Protein AF-A0A7Z7BSK2-F1 (afdb_monomer_lite)

Foldseek 3Di:
DPPDDPPPVPPPDDDPLVVVLVVVVVVVVVVCVVPVVVVVVVVVVVVVVPPVVPDDPLVVLLLQCLVCVVVVPSNSVSVSVVSNVVSPNDPVNSVVSNVVVVPPPPD

Radius of gyration: 16.97 Å; chains: 1; bounding box: 39×44×35 Å

Organism: NCBI:txid1176649

pLDDT: mean 82.53, std 16.58, range [37.44, 97.38]

Secondary structure (DSSP, 8-state):
-------GGGTTSS-HHHHHHHHHHHHHHHHHHH-SHHHHHHHHHHHHHTTS-SS-HHHHHHHHHHHHHHTT-HHHHHHHHHHHHHTT--HHHHHHHHHTT-S-TT-

InterPro domains:
  IPR003779 Alkyl hydroperoxide reductase AhpD/CMD-like [PF02627] (36-99)
  IPR004675 Alkylhydroperoxidase AhpD core [TIGR00778] (54-99)
  IPR029032 AhpD-like [G3DSA:1.20.1290.10] (8-106)
  IPR029032 AhpD-like [SSF69118] (22-96)

Structure (mmCIF, N/CA/C/O backbone):
data_AF-A0A7Z7BSK2-F1
#
_entry.id   AF-A0A7Z7BSK2-F1
#
loop_
_atom_site.group_PDB
_atom_site.id
_atom_site.type_symbol
_atom_site.label_atom_id
_atom_site.label_alt_id
_atom_site.label_comp_id
_atom_site.label_asym_id
_atom_site.label_entity_id
_atom_s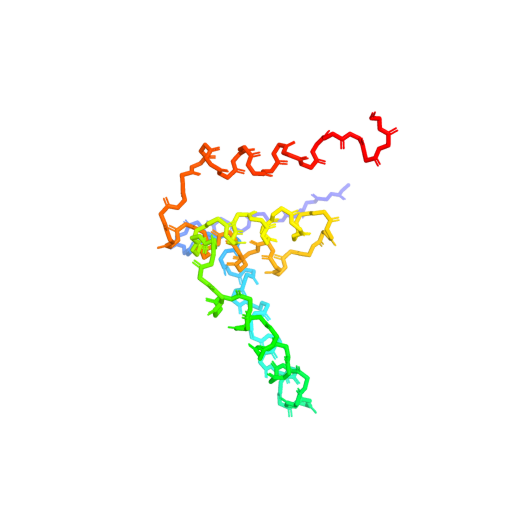ite.label_seq_id
_atom_site.pdbx_PDB_ins_code
_atom_site.Cartn_x
_atom_site.Cartn_y
_atom_site.Cartn_z
_atom_site.occupancy
_atom_site.B_iso_or_equiv
_atom_site.auth_seq_id
_atom_site.auth_comp_id
_atom_site.auth_asym_id
_atom_site.auth_atom_id
_atom_site.pdbx_PDB_model_num
ATOM 1 N N . MET A 1 1 ? -21.996 -21.377 -21.691 1.00 37.44 1 MET A N 1
ATOM 2 C CA . MET A 1 1 ? -20.757 -22.106 -21.363 1.00 37.44 1 MET A CA 1
ATOM 3 C C . MET A 1 1 ? -19.784 -21.147 -20.697 1.00 37.44 1 MET A C 1
ATOM 5 O O . MET A 1 1 ? -19.388 -20.203 -21.354 1.00 37.44 1 MET A O 1
ATOM 9 N N . CYS A 1 2 ? -19.425 -21.382 -19.435 1.00 38.62 2 CYS A N 1
ATOM 10 C CA . CYS A 1 2 ? -18.180 -20.912 -18.811 1.00 38.62 2 CYS A CA 1
ATOM 11 C C . CYS A 1 2 ? -17.811 -21.952 -17.748 1.00 38.62 2 CYS A C 1
ATOM 13 O O . CYS A 1 2 ? -17.975 -21.745 -16.550 1.00 38.62 2 CYS A O 1
ATOM 15 N N . SER A 1 3 ? -17.405 -23.129 -18.214 1.00 47.44 3 SER A N 1
ATOM 16 C CA . SER A 1 3 ? -16.823 -24.183 -17.387 1.00 47.44 3 SER A CA 1
ATOM 17 C C . SER A 1 3 ? -15.345 -23.841 -17.189 1.00 47.44 3 SER A C 1
ATOM 19 O O . SER A 1 3 ? -14.479 -24.324 -17.910 1.00 47.44 3 SER A O 1
ATOM 21 N N . GLY A 1 4 ? -15.062 -22.927 -16.262 1.00 43.84 4 GLY A N 1
ATOM 22 C CA . GLY A 1 4 ? -13.709 -22.708 -15.763 1.00 43.84 4 GLY A CA 1
ATOM 23 C C . GLY A 1 4 ? -13.435 -23.714 -14.653 1.00 43.84 4 GLY A C 1
ATOM 24 O O . GLY A 1 4 ? -14.025 -23.606 -13.579 1.00 43.84 4 GLY A O 1
ATOM 25 N N . SER A 1 5 ? -12.597 -24.708 -14.949 1.00 46.56 5 SER A N 1
ATOM 26 C CA . SER A 1 5 ? -12.051 -25.684 -14.000 1.00 46.56 5 SER A CA 1
ATOM 27 C C . SER A 1 5 ? -11.549 -24.972 -12.745 1.00 46.56 5 SER A C 1
ATOM 29 O O . SER A 1 5 ? -10.583 -24.214 -12.808 1.00 46.56 5 SER A O 1
ATOM 31 N N . ARG A 1 6 ? -12.215 -25.183 -11.606 1.00 53.31 6 ARG A N 1
ATOM 32 C CA . ARG A 1 6 ? -11.623 -24.846 -10.310 1.00 53.31 6 ARG A CA 1
ATOM 33 C C . ARG A 1 6 ? -10.625 -25.948 -10.000 1.00 53.31 6 ARG A C 1
ATOM 35 O O . ARG A 1 6 ? -11.015 -27.033 -9.580 1.00 53.31 6 ARG A O 1
ATOM 42 N N . ASP A 1 7 ? -9.354 -25.662 -10.242 1.00 51.84 7 ASP A N 1
ATOM 43 C CA . ASP A 1 7 ? -8.261 -26.525 -9.819 1.00 51.84 7 ASP A CA 1
ATOM 44 C C . ASP A 1 7 ? -8.198 -26.527 -8.282 1.00 51.84 7 ASP A C 1
ATOM 46 O O . ASP A 1 7 ? -7.672 -25.611 -7.647 1.00 51.84 7 ASP A O 1
ATOM 50 N N . ASP A 1 8 ? -8.738 -27.589 -7.681 1.00 51.91 8 ASP A N 1
ATOM 51 C CA . ASP A 1 8 ? -8.831 -27.832 -6.230 1.00 51.91 8 ASP A CA 1
ATOM 52 C C . ASP A 1 8 ? -7.458 -27.951 -5.523 1.00 51.91 8 ASP A C 1
ATOM 54 O O . ASP A 1 8 ? -7.370 -28.054 -4.300 1.00 51.91 8 ASP A O 1
ATOM 58 N N . ASN A 1 9 ? -6.357 -27.884 -6.278 1.00 48.06 9 ASN A N 1
ATOM 59 C CA . ASN A 1 9 ? -4.983 -28.006 -5.784 1.00 48.06 9 ASN A CA 1
ATOM 60 C C . ASN A 1 9 ? -4.392 -26.688 -5.233 1.00 48.06 9 ASN A C 1
ATOM 62 O O . ASN A 1 9 ? -3.260 -26.654 -4.757 1.00 48.06 9 ASN A O 1
ATOM 66 N N . GLN A 1 10 ? -5.128 -25.573 -5.287 1.00 53.50 10 GLN A N 1
ATOM 67 C CA . GLN A 1 10 ? -4.625 -24.266 -4.838 1.00 53.50 10 GLN A CA 1
ATOM 68 C C . GLN A 1 10 ? -4.969 -23.914 -3.381 1.00 53.50 10 GLN A C 1
ATOM 70 O O . GLN A 1 10 ? -4.548 -22.860 -2.905 1.00 53.50 10 GLN A O 1
ATOM 75 N N . ARG A 1 11 ? -5.699 -24.777 -2.660 1.00 46.78 11 ARG A N 1
ATOM 76 C CA . ARG A 1 11 ? -6.239 -24.492 -1.316 1.00 46.78 11 ARG A CA 1
ATOM 77 C C . ARG A 1 11 ? -5.194 -24.523 -0.180 1.00 46.78 11 ARG A C 1
ATOM 79 O O . ARG A 1 11 ? -5.495 -24.063 0.915 1.00 46.78 11 ARG A O 1
ATOM 86 N N . THR A 1 12 ? -3.976 -25.024 -0.411 1.00 51.88 12 THR A N 1
ATOM 87 C CA . THR A 1 12 ? -2.941 -25.225 0.636 1.00 51.88 12 THR A CA 1
ATOM 88 C C . THR A 1 12 ? -1.726 -24.296 0.540 1.00 51.88 12 THR A C 1
ATOM 90 O O . THR A 1 12 ? -0.733 -24.493 1.235 1.00 51.88 12 THR A O 1
ATOM 93 N N . SER A 1 13 ? -1.784 -23.253 -0.284 1.00 58.12 13 SER A N 1
ATOM 94 C CA . SER A 1 13 ? -0.755 -22.203 -0.330 1.00 58.12 13 SER A CA 1
ATOM 95 C C . SER A 1 13 ? -1.395 -20.826 -0.188 1.00 58.12 13 SER A C 1
ATOM 97 O O . SER A 1 13 ? -2.616 -20.716 -0.264 1.00 58.12 13 SER A O 1
ATOM 99 N N . ALA A 1 14 ? -0.568 -19.808 0.089 1.00 60.34 14 ALA A N 1
ATOM 100 C CA . ALA A 1 14 ? -0.983 -18.451 0.454 1.00 60.34 14 ALA A CA 1
ATOM 101 C C . ALA A 1 14 ? -2.226 -17.961 -0.323 1.00 60.34 14 ALA A C 1
ATOM 103 O O . ALA A 1 14 ? -2.323 -18.251 -1.521 1.00 60.34 14 ALA A O 1
ATOM 104 N N . PRO A 1 15 ? -3.142 -17.213 0.330 1.00 73.25 15 PRO A N 1
ATOM 105 C CA . PRO A 1 15 ? -4.394 -16.758 -0.273 1.00 73.25 15 PRO A CA 1
ATOM 106 C C . PRO A 1 15 ? -4.190 -16.149 -1.664 1.00 73.25 15 PRO A C 1
ATOM 108 O O . PRO A 1 15 ? -3.183 -15.489 -1.910 1.00 73.25 15 PRO A O 1
ATOM 111 N N . GLU A 1 16 ? -5.150 -16.318 -2.571 1.00 72.62 16 GLU A N 1
ATOM 112 C CA . GLU A 1 16 ? -5.002 -15.917 -3.979 1.00 72.62 16 GLU A CA 1
ATOM 113 C C . GLU A 1 16 ? -4.613 -14.439 -4.173 1.00 72.62 16 GLU A C 1
ATOM 115 O O . GLU A 1 16 ? -3.734 -14.130 -4.978 1.00 72.62 16 GLU A O 1
ATOM 120 N N . HIS A 1 17 ? -5.155 -13.534 -3.350 1.00 71.12 17 HIS A N 1
ATOM 121 C CA . HIS A 1 17 ? -4.782 -12.113 -3.357 1.00 71.12 17 HIS A CA 1
ATOM 122 C C . HIS A 1 17 ? -3.287 -11.882 -3.057 1.00 71.12 17 HIS A C 1
ATOM 124 O O . HIS A 1 17 ? -2.682 -10.939 -3.566 1.00 71.12 17 HIS A O 1
ATOM 130 N N . ASN A 1 18 ? -2.668 -12.755 -2.256 1.00 79.75 18 ASN A N 1
ATOM 131 C CA . ASN A 1 18 ? -1.247 -12.691 -1.940 1.00 79.75 18 ASN A CA 1
ATOM 132 C C . ASN A 1 18 ? -0.407 -13.087 -3.161 1.00 79.75 18 ASN A C 1
ATOM 134 O O . ASN A 1 18 ? 0.556 -12.398 -3.481 1.00 79.75 18 ASN A O 1
ATOM 138 N N . ARG A 1 19 ? -0.817 -14.127 -3.902 1.00 82.38 19 ARG A N 1
ATOM 139 C CA . ARG A 1 19 ? -0.147 -14.516 -5.156 1.00 82.38 19 ARG A CA 1
ATOM 140 C C . ARG A 1 19 ? -0.271 -13.440 -6.229 1.00 82.38 19 ARG A C 1
ATOM 142 O O . ARG A 1 19 ? 0.700 -13.170 -6.930 1.00 82.38 19 ARG A O 1
ATOM 149 N N . TYR A 1 20 ? -1.441 -12.811 -6.337 1.00 82.12 20 TYR A N 1
ATOM 150 C CA . TYR A 1 20 ? -1.654 -11.688 -7.247 1.00 82.12 20 TYR A CA 1
ATOM 151 C C . TYR A 1 20 ? -0.711 -10.520 -6.927 1.00 82.12 20 TYR A C 1
ATOM 153 O O . TYR A 1 20 ? -0.014 -10.035 -7.817 1.00 82.12 20 TYR A O 1
ATOM 161 N N . ARG A 1 21 ? -0.602 -10.127 -5.650 1.00 84.19 21 ARG A N 1
ATOM 162 C CA . ARG A 1 21 ? 0.353 -9.099 -5.207 1.00 84.19 21 ARG A CA 1
ATOM 163 C C . ARG A 1 21 ? 1.797 -9.470 -5.544 1.00 84.19 21 ARG A C 1
ATOM 165 O O . ARG A 1 21 ? 2.537 -8.631 -6.049 1.00 84.19 21 ARG A O 1
ATOM 172 N N . ASP A 1 22 ? 2.206 -10.705 -5.271 1.00 87.38 22 ASP A N 1
ATOM 173 C CA . ASP A 1 22 ? 3.582 -11.146 -5.518 1.00 87.38 22 ASP A CA 1
ATOM 174 C C . ASP A 1 22 ? 3.905 -11.127 -7.027 1.00 87.38 22 ASP A C 1
ATOM 176 O O . ASP A 1 22 ? 4.967 -10.651 -7.437 1.00 87.38 22 ASP A O 1
ATOM 180 N N . ALA A 1 23 ? 2.952 -11.539 -7.873 1.00 88.44 23 ALA A N 1
ATOM 181 C CA . ALA A 1 23 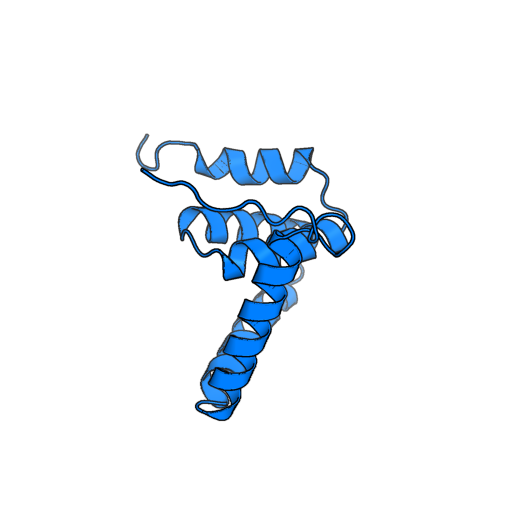? 3.064 -11.429 -9.325 1.00 88.44 23 ALA A CA 1
ATOM 182 C C . ALA A 1 23 ? 3.155 -9.964 -9.792 1.00 88.44 23 ALA A C 1
ATOM 184 O O . ALA A 1 23 ? 3.996 -9.644 -10.636 1.00 88.44 23 ALA A O 1
ATOM 185 N N . LEU A 1 24 ? 2.343 -9.065 -9.226 1.00 87.62 24 LEU A N 1
ATOM 186 C CA . LEU A 1 24 ? 2.410 -7.629 -9.510 1.00 87.62 24 LEU A CA 1
ATOM 187 C C . LEU A 1 24 ? 3.779 -7.042 -9.152 1.00 87.62 24 LEU A C 1
ATOM 189 O O . LEU A 1 24 ? 4.390 -6.375 -9.986 1.00 87.62 24 LEU A O 1
ATOM 193 N N . ILE A 1 25 ? 4.296 -7.327 -7.953 1.00 87.44 25 ILE A N 1
ATOM 194 C CA . ILE A 1 25 ? 5.613 -6.839 -7.515 1.00 87.44 25 ILE A CA 1
ATOM 195 C C . ILE A 1 25 ? 6.719 -7.348 -8.445 1.00 87.44 25 ILE A C 1
ATOM 197 O O . ILE A 1 25 ? 7.613 -6.582 -8.805 1.00 87.44 25 ILE A O 1
ATOM 201 N N . SER A 1 26 ? 6.637 -8.598 -8.911 1.00 91.94 26 SER A N 1
ATOM 202 C CA . SER A 1 26 ? 7.585 -9.118 -9.903 1.00 91.94 26 SER A CA 1
ATOM 203 C C . SER A 1 26 ? 7.581 -8.292 -11.193 1.00 91.94 26 SER A C 1
ATOM 205 O O . SER A 1 26 ? 8.648 -7.981 -11.723 1.00 91.94 26 SER A O 1
ATOM 207 N N . ARG A 1 27 ? 6.404 -7.903 -11.699 1.00 90.81 27 ARG A N 1
ATOM 208 C CA . ARG A 1 27 ? 6.289 -7.084 -12.919 1.00 90.81 27 ARG A CA 1
ATOM 209 C C . ARG A 1 27 ? 6.779 -5.658 -12.715 1.00 90.81 27 ARG A C 1
ATOM 211 O O . ARG A 1 27 ? 7.444 -5.124 -13.598 1.00 90.81 27 ARG A O 1
ATOM 218 N N . VAL A 1 28 ? 6.517 -5.070 -11.549 1.00 89.38 28 VAL A N 1
ATOM 219 C CA . VAL A 1 28 ? 7.097 -3.773 -11.166 1.00 89.38 28 VAL A CA 1
ATOM 220 C C . VAL A 1 28 ? 8.627 -3.862 -11.140 1.00 89.38 28 VAL A C 1
ATOM 222 O O . VAL A 1 28 ? 9.299 -2.962 -11.638 1.00 89.38 28 VAL A O 1
ATOM 225 N N . GLY A 1 29 ? 9.187 -4.969 -10.645 1.00 91.12 29 GLY A N 1
ATOM 226 C CA . GLY A 1 29 ? 10.628 -5.226 -10.671 1.00 91.12 29 GLY A CA 1
ATOM 227 C C . GLY A 1 29 ? 11.204 -5.334 -12.087 1.00 91.12 29 GLY A C 1
ATOM 228 O O . GLY A 1 29 ? 12.283 -4.808 -12.351 1.00 91.12 29 GLY A O 1
ATOM 229 N N . ASP A 1 30 ? 10.488 -5.966 -13.018 1.00 94.88 30 ASP A N 1
ATOM 230 C CA . ASP A 1 30 ? 10.890 -6.007 -14.430 1.00 94.88 30 ASP A CA 1
ATOM 231 C C . ASP A 1 30 ? 10.829 -4.619 -15.082 1.00 94.88 30 ASP A C 1
ATOM 233 O O . ASP A 1 30 ? 11.762 -4.229 -15.785 1.00 94.88 30 ASP A O 1
ATOM 237 N N . PHE A 1 31 ? 9.787 -3.836 -14.792 1.00 92.44 31 PHE A N 1
ATOM 238 C CA . PHE A 1 31 ? 9.680 -2.445 -15.237 1.00 92.44 31 PHE A CA 1
ATOM 239 C C . PHE A 1 31 ? 10.823 -1.577 -14.693 1.00 92.44 31 PHE A C 1
ATOM 241 O O . PHE A 1 31 ? 11.419 -0.803 -15.443 1.00 92.44 31 PHE A O 1
ATOM 248 N N . ALA A 1 32 ? 11.198 -1.753 -13.425 1.00 93.62 32 ALA A N 1
ATOM 249 C CA . ALA A 1 32 ? 12.288 -1.009 -12.801 1.00 93.62 32 ALA A CA 1
ATOM 250 C C . ALA A 1 32 ? 13.652 -1.249 -13.473 1.00 93.62 32 ALA A C 1
ATOM 252 O O . ALA A 1 32 ? 14.505 -0.365 -13.454 1.00 93.62 32 ALA A O 1
ATOM 253 N N . LYS A 1 33 ? 13.860 -2.411 -14.109 1.00 95.25 33 LYS A N 1
ATOM 254 C CA . LYS A 1 33 ? 15.070 -2.677 -14.912 1.00 95.25 33 LYS A CA 1
ATOM 255 C C . LYS A 1 33 ? 15.093 -1.858 -16.205 1.00 95.25 33 LYS A C 1
ATOM 257 O O . LYS A 1 33 ? 16.169 -1.506 -16.675 1.00 95.25 33 LYS A O 1
ATOM 262 N N . LEU A 1 34 ? 13.923 -1.579 -16.782 1.00 96.94 34 LEU A N 1
ATOM 263 C CA . LEU A 1 34 ? 13.778 -0.821 -18.029 1.00 96.94 34 LEU A CA 1
ATOM 264 C C . LEU A 1 34 ? 13.793 0.691 -17.793 1.00 96.94 34 LEU A C 1
ATOM 266 O O . LEU A 1 34 ? 14.312 1.441 -18.615 1.00 96.94 34 LEU A O 1
ATOM 270 N N . SER A 1 35 ? 13.225 1.143 -16.676 1.00 95.62 35 SER A N 1
ATOM 271 C CA . SER A 1 35 ? 13.185 2.550 -16.295 1.00 95.62 35 SER A CA 1
ATOM 272 C C . SER A 1 35 ? 13.462 2.677 -14.797 1.00 95.62 35 SER A C 1
ATOM 274 O O . SER A 1 35 ? 12.525 2.639 -14.006 1.00 95.62 35 SER A O 1
ATOM 276 N N . PRO A 1 36 ? 14.732 2.789 -14.374 1.00 93.56 36 PRO A N 1
ATOM 277 C CA . PRO A 1 36 ? 15.090 2.774 -12.955 1.00 93.56 36 PRO A CA 1
ATOM 278 C C . PRO A 1 36 ? 14.744 4.074 -12.223 1.00 93.56 36 PRO A C 1
ATOM 280 O O . PRO A 1 36 ? 14.533 4.059 -11.011 1.00 93.56 36 PRO A O 1
ATOM 283 N N . ASP A 1 37 ? 14.663 5.201 -12.930 1.00 96.00 37 ASP A N 1
ATOM 284 C CA . ASP A 1 37 ? 14.451 6.505 -12.293 1.00 96.00 37 ASP A CA 1
ATOM 285 C C . ASP A 1 37 ? 12.982 6.784 -11.969 1.00 96.00 37 ASP A C 1
ATOM 287 O O . ASP A 1 37 ? 12.696 7.472 -10.990 1.00 96.00 37 ASP A O 1
ATOM 291 N N . VAL A 1 38 ? 12.047 6.183 -12.712 1.00 94.12 38 VAL A N 1
ATOM 292 C CA . VAL A 1 38 ? 10.604 6.269 -12.434 1.00 94.12 38 VAL A CA 1
ATOM 293 C C . VAL A 1 38 ? 10.237 5.672 -11.064 1.00 94.12 38 VAL A C 1
ATOM 295 O O . VAL A 1 38 ? 9.710 6.411 -10.231 1.00 94.12 38 VAL A O 1
ATOM 298 N N . PRO A 1 39 ? 10.523 4.388 -10.759 1.00 91.81 39 PRO A N 1
ATOM 299 C CA . PRO A 1 39 ? 10.218 3.815 -9.454 1.00 91.81 39 PRO A CA 1
ATOM 300 C C . PRO A 1 39 ? 11.050 4.463 -8.345 1.00 91.81 39 PRO A C 1
ATOM 302 O O . PRO A 1 39 ? 10.548 4.624 -7.239 1.00 91.81 39 PRO A O 1
ATOM 305 N N . ARG A 1 40 ? 12.285 4.908 -8.626 1.00 92.12 40 ARG A N 1
ATOM 306 C CA . ARG A 1 40 ? 13.095 5.651 -7.649 1.00 92.12 40 ARG A CA 1
ATOM 307 C C . ARG A 1 40 ? 12.410 6.956 -7.238 1.00 92.12 40 ARG A C 1
ATOM 309 O O . ARG A 1 40 ? 12.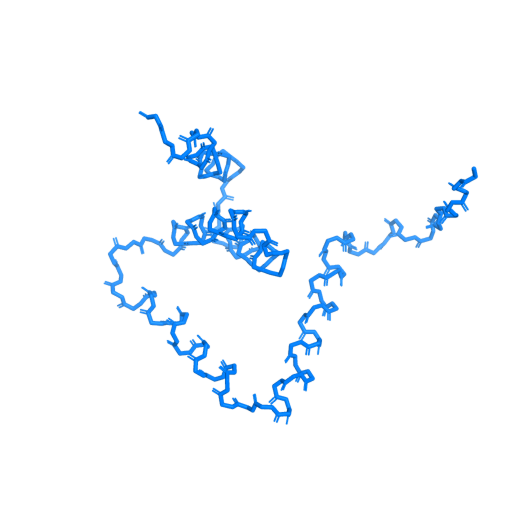295 7.230 -6.047 1.00 92.12 40 ARG A O 1
ATOM 316 N N . GLY A 1 41 ? 11.935 7.736 -8.210 1.00 94.06 41 GLY A N 1
ATOM 317 C CA . GLY A 1 41 ? 11.181 8.962 -7.961 1.00 94.06 41 GLY A CA 1
ATOM 318 C C . GLY A 1 41 ? 9.877 8.694 -7.212 1.00 94.06 41 GLY A C 1
ATOM 319 O O . GLY A 1 41 ? 9.581 9.385 -6.239 1.00 94.06 41 GLY A O 1
ATOM 320 N N . LEU A 1 42 ? 9.146 7.645 -7.599 1.00 89.31 42 LEU A N 1
ATOM 321 C CA . LEU A 1 42 ? 7.921 7.233 -6.914 1.00 89.31 42 LEU A CA 1
ATOM 322 C C . LEU A 1 42 ? 8.183 6.890 -5.439 1.00 89.31 42 LEU A C 1
ATOM 324 O O . LEU A 1 42 ? 7.554 7.477 -4.563 1.00 89.31 42 LEU A O 1
ATOM 328 N N . SER A 1 43 ? 9.174 6.043 -5.146 1.00 88.56 43 SER A N 1
ATOM 329 C CA . SER A 1 43 ? 9.536 5.687 -3.767 1.00 88.56 43 SER A CA 1
ATOM 330 C C . SER A 1 43 ? 10.007 6.888 -2.942 1.00 88.56 43 SER A C 1
ATOM 332 O O . SER A 1 43 ? 9.783 6.938 -1.732 1.00 88.56 43 SER A O 1
ATOM 334 N N . MET A 1 44 ? 10.647 7.881 -3.568 1.00 90.94 44 MET A N 1
ATOM 335 C CA . MET A 1 44 ? 11.003 9.130 -2.889 1.00 90.94 44 MET A CA 1
ATOM 336 C C . MET A 1 44 ? 9.766 9.943 -2.495 1.00 90.94 44 MET A C 1
ATOM 338 O O . MET A 1 44 ? 9.728 10.476 -1.383 1.00 90.94 44 MET A O 1
ATOM 342 N N . ILE A 1 45 ? 8.771 10.034 -3.383 1.00 88.50 45 ILE A N 1
ATOM 343 C CA . ILE A 1 45 ? 7.507 10.734 -3.124 1.00 88.50 45 ILE A CA 1
ATOM 344 C C . ILE A 1 45 ? 6.729 10.005 -2.025 1.00 88.50 45 ILE A C 1
ATOM 346 O O . ILE A 1 45 ? 6.391 10.628 -1.018 1.00 88.50 45 ILE A O 1
ATOM 350 N N . GLU A 1 46 ? 6.530 8.693 -2.156 1.00 84.94 46 GLU A N 1
ATOM 351 C CA . GLU A 1 46 ? 5.841 7.860 -1.161 1.00 84.94 46 GLU A CA 1
ATOM 352 C C . GLU A 1 46 ? 6.492 7.980 0.221 1.00 84.94 46 GLU A C 1
ATOM 354 O O . GLU A 1 46 ? 5.835 8.291 1.215 1.00 84.94 46 GLU A O 1
ATOM 359 N N . GLY A 1 47 ? 7.819 7.835 0.284 1.00 82.75 47 GLY A N 1
ATOM 360 C CA . GLY A 1 47 ? 8.565 7.948 1.532 1.00 82.75 47 GLY A CA 1
ATOM 361 C C . GLY A 1 47 ? 8.578 9.356 2.131 1.00 82.75 47 GLY A C 1
ATOM 362 O O . GLY A 1 47 ? 8.914 9.501 3.304 1.00 82.75 47 GLY A O 1
ATOM 363 N N . SER A 1 48 ? 8.245 10.403 1.368 1.00 84.44 48 SER A N 1
ATOM 364 C CA . SER A 1 48 ? 8.215 11.778 1.880 1.00 84.44 48 SER A CA 1
ATOM 365 C C . SER A 1 48 ? 6.988 12.062 2.742 1.00 84.44 48 SER A C 1
ATOM 367 O O . SER A 1 48 ? 7.109 12.783 3.733 1.00 84.44 48 SER A O 1
ATOM 369 N N . SER A 1 49 ? 5.848 11.442 2.418 1.00 75.94 49 SER A N 1
ATOM 370 C CA . SER A 1 49 ? 4.586 11.633 3.138 1.00 75.94 49 SER A CA 1
ATOM 371 C C . SER A 1 49 ? 4.736 11.294 4.626 1.00 75.94 49 SER A C 1
ATOM 373 O O . SER A 1 49 ? 4.310 12.056 5.487 1.00 75.94 49 SER A O 1
ATOM 375 N N . ASN A 1 50 ? 5.483 10.235 4.946 1.00 75.50 50 ASN A N 1
ATOM 376 C CA . ASN A 1 50 ? 5.710 9.778 6.321 1.00 75.50 50 ASN A CA 1
ATOM 377 C C . ASN A 1 50 ? 6.714 10.624 7.135 1.00 75.50 50 ASN A C 1
ATOM 379 O O . ASN A 1 50 ? 6.912 10.349 8.316 1.00 75.50 50 ASN A O 1
ATOM 383 N N . LYS A 1 51 ? 7.375 11.636 6.550 1.00 78.81 51 LYS A N 1
ATOM 384 C CA . LYS A 1 51 ? 8.456 12.387 7.228 1.00 78.81 51 LYS A CA 1
ATOM 385 C C . LYS A 1 51 ? 7.975 13.533 8.114 1.00 78.81 51 LYS A C 1
ATOM 387 O O . LYS A 1 51 ? 8.740 13.988 8.958 1.00 78.81 51 LYS A O 1
ATOM 392 N N . THR A 1 52 ? 6.753 14.025 7.917 1.00 79.56 52 THR A N 1
ATOM 393 C CA . THR A 1 52 ? 6.220 15.166 8.686 1.00 79.56 52 THR A CA 1
ATOM 394 C C . THR A 1 52 ? 5.707 14.753 10.065 1.00 79.56 52 THR A C 1
ATOM 396 O O . THR A 1 52 ? 5.655 15.583 10.966 1.00 79.56 52 THR A O 1
ATOM 399 N N . GLY A 1 53 ? 5.356 13.474 10.246 1.00 81.94 53 GLY A N 1
ATOM 400 C CA . GLY A 1 53 ? 4.994 12.891 11.542 1.00 81.94 53 GLY A CA 1
ATOM 401 C C . GLY A 1 53 ? 3.702 13.428 12.166 1.00 81.94 53 GLY A C 1
ATOM 402 O O . GLY A 1 53 ? 3.434 13.146 13.328 1.00 81.94 53 GLY A O 1
ATOM 403 N N . HIS A 1 54 ? 2.903 14.207 11.432 1.00 88.81 54 HIS A N 1
ATOM 404 C CA . HIS A 1 54 ? 1.641 14.754 11.945 1.00 88.81 54 HIS A CA 1
ATOM 405 C C . HIS A 1 54 ? 0.508 13.723 11.997 1.00 88.81 54 HIS A C 1
ATOM 407 O O . HIS A 1 54 ? -0.433 13.891 12.767 1.00 88.81 54 HIS A O 1
ATOM 413 N N . LEU A 1 55 ? 0.589 12.675 11.176 1.00 89.38 55 LEU A N 1
ATOM 414 C CA . LEU A 1 55 ? -0.350 11.563 11.159 1.00 89.38 55 LEU A CA 1
ATOM 415 C C . LEU A 1 55 ? 0.390 10.273 11.503 1.00 89.38 55 LEU A C 1
ATOM 417 O O . LEU A 1 55 ? 1.507 10.035 11.040 1.00 89.38 55 LEU A O 1
ATOM 421 N N . GLU A 1 56 ? -0.263 9.438 12.305 1.00 91.25 56 GLU A N 1
ATOM 422 C CA . GLU A 1 56 ? 0.212 8.094 12.618 1.00 91.25 56 GLU A CA 1
ATOM 423 C C . GLU A 1 56 ? 0.359 7.268 11.326 1.00 91.25 56 GLU A C 1
ATOM 425 O O . GLU A 1 56 ? -0.544 7.306 10.480 1.00 91.25 56 GLU A O 1
ATOM 430 N N . PRO A 1 57 ? 1.425 6.457 11.171 1.00 91.69 57 PRO A N 1
ATOM 431 C CA . PRO A 1 57 ? 1.636 5.638 9.975 1.00 91.69 57 PRO A CA 1
ATOM 432 C C . PRO A 1 57 ? 0.426 4.767 9.618 1.00 91.69 57 PRO A C 1
ATOM 434 O O . PRO A 1 57 ? 0.086 4.616 8.448 1.00 91.69 57 PRO A O 1
ATOM 437 N N . LYS A 1 58 ? -0.267 4.230 10.631 1.00 94.31 58 LYS A N 1
ATOM 438 C CA . LYS A 1 58 ? -1.493 3.442 10.448 1.00 94.31 58 LYS A CA 1
ATOM 439 C C . LYS A 1 58 ? -2.584 4.242 9.727 1.00 94.31 58 LYS A C 1
ATOM 441 O O . LYS A 1 58 ? -3.212 3.730 8.806 1.00 94.31 58 LYS A O 1
ATOM 446 N N . MET A 1 59 ? -2.789 5.498 10.126 1.00 93.81 59 MET A N 1
ATOM 447 C CA . MET A 1 59 ? -3.796 6.368 9.513 1.00 93.81 59 MET A CA 1
ATOM 448 C C . MET A 1 59 ? -3.432 6.734 8.076 1.00 93.81 59 MET A C 1
ATOM 450 O O . MET A 1 59 ? -4.313 6.761 7.221 1.00 93.81 59 MET A O 1
ATOM 454 N N . HIS A 1 60 ? -2.148 6.954 7.784 1.00 92.88 60 HIS A N 1
ATOM 455 C CA . HIS A 1 60 ? -1.692 7.158 6.408 1.00 92.88 60 HIS A CA 1
ATOM 456 C C . HIS A 1 60 ? -2.042 5.984 5.494 1.00 92.88 60 HIS A C 1
ATOM 458 O O . HIS A 1 60 ? -2.555 6.206 4.401 1.00 92.88 60 HIS A O 1
ATOM 464 N N . GLU A 1 61 ? -1.826 4.748 5.941 1.00 94.31 61 GLU A N 1
ATOM 465 C CA . GLU A 1 61 ? -2.134 3.571 5.124 1.00 94.31 61 GLU A CA 1
ATOM 466 C C . GLU A 1 61 ? -3.637 3.355 4.937 1.00 94.31 61 GLU A C 1
ATOM 468 O O . GLU A 1 61 ? -4.060 2.956 3.855 1.00 94.31 61 GLU A O 1
ATOM 473 N N . ILE A 1 62 ? -4.465 3.672 5.938 1.00 95.56 62 ILE A N 1
ATOM 474 C CA . ILE A 1 62 ? -5.930 3.625 5.796 1.00 95.56 62 ILE A CA 1
ATOM 475 C C . ILE A 1 62 ? -6.408 4.659 4.763 1.00 95.56 62 ILE A C 1
ATOM 477 O O . ILE A 1 62 ? -7.233 4.340 3.905 1.00 95.56 62 ILE A O 1
ATOM 481 N N . ILE A 1 63 ? -5.855 5.876 4.786 1.00 93.56 63 ILE A N 1
ATOM 482 C CA . ILE A 1 63 ? -6.163 6.915 3.790 1.00 93.56 63 ILE A CA 1
ATOM 483 C C . ILE A 1 63 ? -5.686 6.481 2.397 1.00 93.56 63 ILE A C 1
ATOM 485 O O . ILE A 1 63 ? -6.441 6.569 1.428 1.00 93.56 63 ILE A O 1
ATOM 489 N N . ALA A 1 64 ? -4.456 5.976 2.286 1.00 93.50 64 ALA A N 1
ATOM 490 C CA . ALA A 1 64 ? -3.900 5.499 1.024 1.00 93.50 64 ALA A CA 1
ATOM 491 C C . ALA A 1 64 ? -4.709 4.324 0.450 1.00 93.50 64 ALA A C 1
ATOM 493 O O . ALA A 1 64 ? -4.959 4.275 -0.754 1.00 93.50 64 ALA A O 1
ATOM 494 N N . LEU A 1 65 ? -5.195 3.422 1.308 1.00 95.12 65 LEU A N 1
ATOM 495 C CA . LEU A 1 65 ? -6.096 2.340 0.928 1.00 95.12 65 LEU A CA 1
ATOM 496 C C . LEU A 1 65 ? -7.430 2.874 0.383 1.00 95.12 65 LEU A C 1
ATOM 498 O O . LEU A 1 65 ? -7.882 2.410 -0.664 1.00 95.12 65 LEU A O 1
ATOM 502 N N . ALA A 1 66 ? -8.038 3.876 1.023 1.00 94.75 66 ALA A N 1
ATOM 503 C CA . ALA A 1 66 ? -9.256 4.507 0.509 1.00 94.75 66 ALA A CA 1
ATOM 504 C C . ALA A 1 66 ? -9.033 5.157 -0.874 1.00 94.75 66 ALA A C 1
ATOM 506 O O . ALA A 1 66 ? -9.851 5.002 -1.786 1.00 94.75 66 ALA A O 1
ATOM 507 N N . VAL A 1 67 ? -7.889 5.818 -1.086 1.00 93.69 67 VAL A N 1
ATOM 508 C CA . VAL A 1 67 ? -7.500 6.364 -2.402 1.00 93.69 67 VAL A CA 1
ATOM 509 C C . VAL A 1 67 ? -7.277 5.248 -3.429 1.00 93.69 67 VAL A C 1
ATOM 511 O O . VAL A 1 67 ? -7.712 5.357 -4.576 1.00 93.69 67 VAL A O 1
ATOM 514 N N . ALA A 1 68 ? -6.653 4.139 -3.036 1.00 93.75 68 ALA A N 1
ATOM 515 C CA . ALA A 1 68 ? -6.441 2.990 -3.911 1.00 93.75 68 ALA A CA 1
ATOM 516 C C . ALA A 1 68 ? -7.767 2.378 -4.398 1.00 93.75 68 ALA A C 1
ATOM 518 O O . ALA A 1 68 ? -7.892 2.020 -5.570 1.00 93.75 68 ALA A O 1
ATOM 519 N N . VAL A 1 69 ? -8.777 2.318 -3.523 1.00 93.44 69 VAL A N 1
ATOM 520 C CA . VAL A 1 69 ? -10.128 1.854 -3.871 1.00 93.44 69 VAL A CA 1
ATOM 521 C C . VAL A 1 69 ? -10.824 2.818 -4.834 1.00 93.44 69 VAL A C 1
ATOM 523 O O . VAL A 1 69 ? -11.371 2.378 -5.846 1.00 93.44 69 VAL A O 1
ATOM 526 N N . THR A 1 70 ? -10.765 4.132 -4.591 1.00 91.31 70 THR A N 1
ATOM 527 C CA . THR A 1 70 ? -11.416 5.123 -5.475 1.00 91.31 70 THR A CA 1
ATOM 528 C C . THR A 1 70 ? -10.764 5.204 -6.855 1.00 91.31 70 THR A C 1
ATOM 530 O O . THR A 1 70 ? -11.458 5.345 -7.863 1.00 91.31 70 THR A O 1
ATOM 533 N N . THR A 1 71 ? -9.444 5.035 -6.920 1.00 92.56 71 THR A N 1
ATOM 534 C CA . THR A 1 71 ? -8.681 4.964 -8.177 1.00 92.56 71 THR A CA 1
ATOM 535 C C . THR A 1 71 ? -8.737 3.590 -8.847 1.00 92.56 71 THR A C 1
ATOM 537 O O . THR A 1 71 ? -8.256 3.444 -9.969 1.00 92.56 71 THR A O 1
ATOM 540 N N . ARG A 1 72 ? -9.359 2.595 -8.194 1.00 90.62 72 ARG A N 1
ATOM 541 C CA . ARG A 1 72 ? -9.491 1.207 -8.668 1.00 90.62 72 ARG A CA 1
ATOM 542 C C . ARG A 1 72 ? -8.141 0.579 -9.019 1.00 90.62 72 ARG A C 1
ATOM 544 O O . ARG A 1 72 ? -8.005 -0.117 -10.022 1.00 90.62 72 ARG A O 1
ATOM 551 N N . CYS A 1 73 ? -7.128 0.864 -8.206 1.00 91.12 73 CYS A N 1
ATOM 552 C CA . CYS A 1 73 ? -5.781 0.362 -8.419 1.00 91.12 73 CYS A CA 1
ATOM 553 C C . CYS A 1 73 ? -5.534 -0.884 -7.562 1.00 91.12 73 CYS A C 1
ATOM 555 O O . CYS A 1 73 ? -5.126 -0.775 -6.405 1.00 91.12 73 CYS A O 1
ATOM 557 N N . ASP A 1 74 ? -5.728 -2.075 -8.136 1.00 88.31 74 ASP A N 1
ATOM 558 C CA . ASP A 1 74 ? -5.593 -3.345 -7.402 1.00 88.31 74 ASP A CA 1
ATOM 559 C C . ASP A 1 74 ? -4.206 -3.533 -6.763 1.00 88.31 74 ASP A C 1
ATOM 561 O O . ASP A 1 74 ? -4.085 -4.119 -5.686 1.00 88.31 74 ASP A O 1
ATOM 565 N N . GLY A 1 75 ? -3.152 -3.008 -7.399 1.00 89.69 75 GLY A N 1
ATOM 566 C CA . GLY A 1 75 ? -1.798 -3.025 -6.845 1.00 89.69 75 GLY A CA 1
ATOM 567 C C . GLY A 1 75 ? -1.664 -2.162 -5.592 1.00 89.69 75 GLY A C 1
ATOM 568 O O . GLY A 1 75 ? -1.153 -2.634 -4.578 1.00 89.69 75 GLY A O 1
ATOM 569 N N . CYS A 1 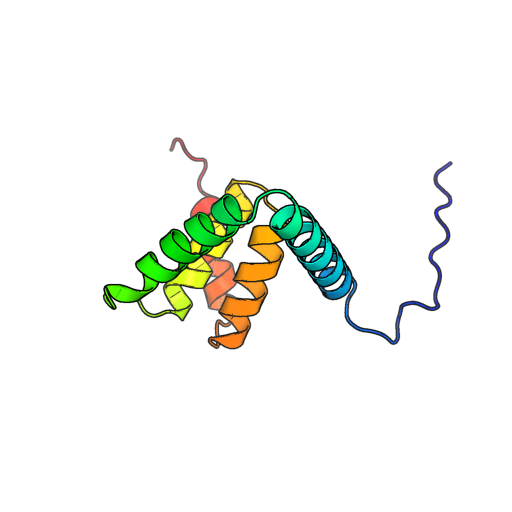76 ? -2.185 -0.933 -5.627 1.00 92.50 76 CYS A N 1
ATOM 570 C CA . CYS A 1 76 ? -2.207 -0.054 -4.458 1.00 92.50 76 CYS A CA 1
ATOM 571 C C . CYS A 1 76 ? -3.097 -0.629 -3.347 1.00 92.50 76 CYS A C 1
ATOM 573 O O . CYS A 1 76 ? -2.705 -0.588 -2.185 1.00 92.50 76 CYS A O 1
ATOM 575 N N . ILE A 1 77 ? -4.240 -1.237 -3.687 1.00 93.12 77 ILE A N 1
ATOM 576 C CA . ILE A 1 77 ? -5.116 -1.899 -2.709 1.00 93.12 77 ILE A CA 1
ATOM 577 C C . ILE A 1 77 ? -4.343 -3.013 -1.996 1.00 93.12 77 ILE A C 1
ATOM 579 O O . ILE A 1 77 ? -4.305 -3.052 -0.768 1.00 93.12 77 ILE A O 1
ATOM 583 N N . ALA A 1 78 ? -3.672 -3.888 -2.749 1.00 91.38 78 ALA A N 1
ATOM 584 C CA . ALA A 1 78 ? -2.933 -5.010 -2.180 1.00 91.38 78 ALA A CA 1
ATOM 585 C C . ALA A 1 78 ? -1.748 -4.574 -1.299 1.00 91.38 78 ALA A C 1
ATOM 587 O O . ALA A 1 78 ? -1.453 -5.231 -0.297 1.00 91.38 78 ALA A O 1
ATOM 588 N N . VAL A 1 79 ? -1.058 -3.489 -1.664 1.00 91.38 79 VAL A N 1
ATOM 589 C CA . VAL A 1 79 ? 0.085 -2.959 -0.905 1.00 91.38 79 VAL A CA 1
ATOM 590 C C . VAL A 1 79 ? -0.379 -2.249 0.369 1.00 91.38 79 VAL A C 1
ATOM 592 O O . VAL A 1 79 ? 0.069 -2.619 1.457 1.00 91.38 79 VAL A O 1
ATOM 595 N N . HIS A 1 80 ? -1.307 -1.296 0.262 1.00 93.94 80 HIS A N 1
ATOM 596 C CA . HIS A 1 80 ? -1.752 -0.491 1.404 1.00 93.94 80 HIS A CA 1
ATOM 597 C C . HIS A 1 80 ? -2.606 -1.292 2.391 1.00 93.94 80 HIS A C 1
ATOM 599 O O . HIS A 1 80 ? -2.454 -1.121 3.598 1.00 93.94 80 HIS A O 1
ATOM 605 N N . ALA A 1 81 ? -3.421 -2.250 1.929 1.00 94.00 81 ALA A N 1
ATOM 606 C CA . ALA A 1 81 ? -4.154 -3.138 2.836 1.00 94.00 81 ALA A CA 1
ATOM 607 C C . ALA A 1 81 ? -3.200 -3.986 3.688 1.00 94.00 81 ALA A C 1
ATOM 609 O O . ALA A 1 81 ? -3.358 -4.074 4.906 1.00 94.00 81 ALA A O 1
ATOM 610 N N . LYS A 1 82 ? -2.163 -4.568 3.068 1.00 92.31 82 LYS A N 1
ATOM 611 C CA . LYS A 1 82 ? -1.147 -5.339 3.793 1.00 92.31 82 LYS A CA 1
ATOM 612 C C . LYS A 1 82 ? -0.420 -4.458 4.810 1.00 92.31 82 LYS A C 1
ATOM 614 O O . LYS A 1 82 ? -0.230 -4.873 5.950 1.00 92.31 82 LYS A O 1
ATOM 619 N N . LYS A 1 83 ? -0.032 -3.245 4.406 1.00 93.69 83 LYS A N 1
ATOM 620 C CA . LYS A 1 83 ? 0.722 -2.333 5.264 1.00 93.69 83 LYS A CA 1
ATOM 621 C C . LYS A 1 83 ? -0.107 -1.815 6.439 1.00 93.69 83 LYS A C 1
ATOM 623 O O . LYS A 1 83 ? 0.404 -1.781 7.554 1.00 93.69 83 LYS A O 1
ATOM 628 N N . ALA A 1 84 ? -1.382 -1.497 6.222 1.00 95.25 84 ALA A N 1
ATOM 629 C CA . ALA A 1 84 ? -2.310 -1.125 7.285 1.00 95.25 84 ALA A CA 1
ATOM 630 C C . ALA A 1 84 ? -2.432 -2.240 8.340 1.00 95.25 84 ALA A C 1
ATOM 632 O O . ALA A 1 84 ? -2.300 -1.970 9.533 1.00 95.25 84 ALA A O 1
ATOM 633 N N . ILE A 1 85 ? -2.594 -3.498 7.909 1.00 95.44 85 ILE A N 1
ATOM 634 C CA . ILE A 1 85 ? -2.657 -4.664 8.809 1.00 95.44 85 ILE A CA 1
ATOM 635 C C . ILE A 1 85 ? -1.336 -4.849 9.572 1.00 95.44 85 ILE A C 1
ATOM 637 O O . ILE A 1 85 ? -1.353 -5.066 10.781 1.00 95.44 85 ILE A O 1
ATOM 641 N N . GLU A 1 86 ? -0.184 -4.718 8.903 1.00 94.88 86 GLU A N 1
ATOM 642 C CA . GLU A 1 86 ? 1.139 -4.779 9.553 1.00 94.88 86 GLU A CA 1
ATOM 643 C C . GLU A 1 86 ? 1.332 -3.674 10.610 1.00 94.88 86 GLU A C 1
ATOM 645 O O . GLU A 1 86 ? 2.071 -3.870 11.573 1.00 94.88 86 GLU A O 1
ATOM 650 N N . LEU A 1 87 ? 0.661 -2.529 10.452 1.00 95.69 87 LEU A N 1
ATOM 651 C CA . LEU A 1 87 ? 0.638 -1.417 11.410 1.00 95.69 87 LEU A CA 1
ATOM 652 C C . LEU A 1 87 ? -0.470 -1.546 12.472 1.00 95.69 87 LEU A C 1
ATOM 654 O O . LEU A 1 87 ? -0.675 -0.622 13.259 1.00 95.69 87 LEU A O 1
ATOM 658 N N . GLY A 1 88 ? -1.175 -2.679 12.515 1.00 96.12 88 GLY A N 1
ATOM 659 C CA . GLY A 1 88 ? -2.191 -2.976 13.523 1.00 96.12 88 GLY A CA 1
ATOM 660 C C . GLY A 1 88 ? -3.557 -2.346 13.259 1.00 96.12 88 GLY A C 1
ATOM 661 O O . GLY A 1 88 ? -4.319 -2.163 14.206 1.00 96.12 88 GLY A O 1
ATOM 662 N N . ALA A 1 89 ? -3.873 -1.997 12.007 1.00 97.00 89 ALA A N 1
ATOM 663 C CA . ALA A 1 89 ? -5.227 -1.595 11.641 1.00 97.00 89 ALA A CA 1
ATOM 664 C C . ALA A 1 89 ? -6.218 -2.740 11.872 1.00 97.00 89 ALA A C 1
ATOM 666 O O . ALA A 1 89 ? -6.008 -3.873 11.433 1.00 97.00 89 ALA A O 1
ATOM 667 N N . THR A 1 90 ? -7.307 -2.426 12.560 1.00 97.38 90 THR A N 1
ATOM 668 C CA . THR A 1 90 ? -8.423 -3.346 12.784 1.00 97.38 90 THR A CA 1
ATOM 669 C C . THR A 1 90 ? -9.383 -3.342 11.595 1.00 97.38 90 THR A C 1
ATOM 671 O O . THR A 1 90 ? -9.439 -2.385 10.821 1.00 97.38 90 THR A O 1
ATOM 674 N N . GLU A 1 91 ? -10.198 -4.393 11.464 1.00 95.00 91 GLU A N 1
ATOM 675 C CA . GLU A 1 91 ? -11.255 -4.438 10.443 1.00 95.00 91 GLU A CA 1
ATOM 676 C C . GLU A 1 91 ? -12.235 -3.263 10.574 1.00 95.00 91 GLU A C 1
ATOM 678 O O . GLU A 1 91 ? -12.680 -2.733 9.561 1.00 95.00 91 GLU A O 1
ATOM 683 N N . GLY A 1 92 ? -12.523 -2.818 11.805 1.00 96.00 92 GLY A N 1
ATOM 684 C CA . GLY A 1 92 ? -13.375 -1.656 12.068 1.00 96.00 92 GLY A CA 1
ATOM 685 C C . GLY A 1 92 ? -12.774 -0.354 11.538 1.00 96.00 92 GLY A C 1
ATOM 686 O O . GLY A 1 92 ? -13.444 0.377 10.820 1.00 96.00 92 GLY A O 1
ATOM 687 N N . GLU A 1 93 ? -11.491 -0.104 11.807 1.00 95.38 93 GLU A N 1
ATOM 688 C CA . GLU A 1 93 ? -10.792 1.091 11.307 1.00 95.38 93 GLU A CA 1
ATOM 689 C C . GLU A 1 93 ? -10.701 1.109 9.774 1.00 95.38 93 GLU A C 1
ATOM 691 O O . GLU A 1 93 ? -10.879 2.154 9.147 1.00 95.38 93 GLU A O 1
ATOM 696 N N . ILE A 1 94 ? -10.459 -0.050 9.151 1.00 95.06 94 ILE A N 1
ATOM 697 C CA . ILE A 1 94 ? -10.461 -0.176 7.688 1.00 95.06 94 ILE A CA 1
ATOM 698 C C . ILE A 1 94 ? -11.871 0.068 7.139 1.00 95.06 94 ILE A C 1
ATOM 700 O O . ILE A 1 94 ? -12.027 0.813 6.173 1.00 95.06 94 ILE A O 1
ATOM 704 N N . ALA A 1 95 ? -12.900 -0.523 7.749 1.00 94.25 95 ALA A N 1
ATOM 705 C CA . ALA A 1 95 ? -14.284 -0.339 7.329 1.00 94.25 95 ALA A CA 1
ATOM 706 C C . ALA A 1 95 ? -14.724 1.129 7.430 1.00 94.25 95 ALA A C 1
ATOM 708 O O . ALA A 1 95 ? -15.329 1.637 6.490 1.00 94.25 95 ALA A O 1
ATOM 709 N N . GLU A 1 96 ? -14.377 1.829 8.513 1.00 92.56 96 GLU A N 1
ATOM 710 C CA . GLU A 1 96 ? -14.640 3.265 8.671 1.00 92.56 96 GLU A CA 1
ATOM 711 C C . GLU A 1 96 ? -13.891 4.102 7.627 1.00 92.56 96 GLU A C 1
ATOM 713 O O . GLU A 1 96 ? -14.481 4.975 6.983 1.00 92.56 96 GLU A O 1
ATOM 718 N N . GLY A 1 97 ? -12.611 3.796 7.393 1.00 91.81 97 GLY A N 1
ATOM 719 C CA . GLY A 1 97 ? -11.808 4.458 6.368 1.00 91.81 97 GLY A CA 1
ATOM 720 C C . GLY A 1 97 ? -12.400 4.308 4.965 1.00 91.81 97 GLY A C 1
ATOM 721 O O . GLY A 1 97 ? -12.477 5.282 4.219 1.00 91.81 97 GLY A O 1
ATOM 722 N N . LEU A 1 98 ? -12.887 3.118 4.612 1.00 90.56 98 LEU A N 1
ATOM 723 C CA . LEU A 1 98 ? -13.527 2.863 3.318 1.00 90.56 98 LEU A CA 1
ATOM 724 C C . LEU A 1 98 ? -14.947 3.441 3.236 1.00 90.56 98 LEU A C 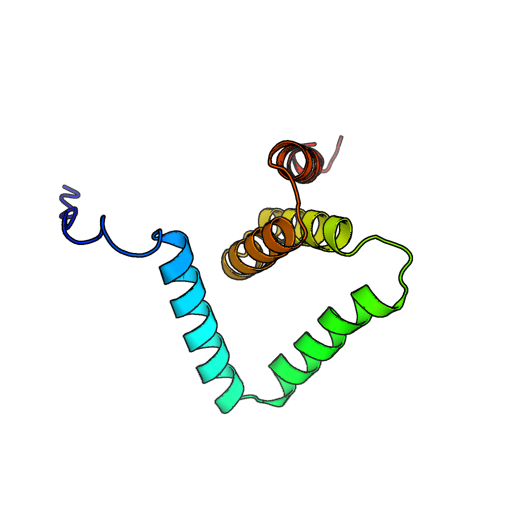1
ATOM 726 O O . LEU A 1 98 ? -15.349 3.973 2.203 1.00 90.56 98 LEU A O 1
ATOM 730 N N . ALA A 1 99 ? -15.710 3.420 4.327 1.00 86.62 99 ALA A N 1
ATOM 731 C CA . ALA A 1 99 ? -17.035 4.031 4.362 1.00 86.62 99 ALA A CA 1
ATOM 732 C C . ALA A 1 99 ? -16.984 5.531 4.015 1.00 86.62 99 ALA A C 1
ATOM 734 O O . ALA A 1 99 ? -17.908 6.037 3.376 1.00 86.62 99 ALA A O 1
ATOM 735 N N . SER A 1 100 ? -15.882 6.220 4.340 1.00 72.00 100 SER A N 1
ATOM 736 C CA . SER A 1 100 ? -15.692 7.646 4.036 1.00 72.00 100 SER A CA 1
ATOM 737 C C . SER A 1 100 ? -15.793 8.006 2.544 1.00 72.00 100 SER A C 1
ATOM 739 O O . SER A 1 100 ? -16.191 9.122 2.226 1.00 72.00 100 SER A O 1
ATOM 741 N N . HIS A 1 101 ? -15.501 7.077 1.621 1.00 66.88 101 HIS A N 1
ATOM 742 C CA . HIS A 1 101 ? -15.613 7.322 0.175 1.00 66.88 101 HIS A CA 1
ATOM 743 C C . HIS A 1 101 ? -16.985 6.932 -0.405 1.00 66.88 101 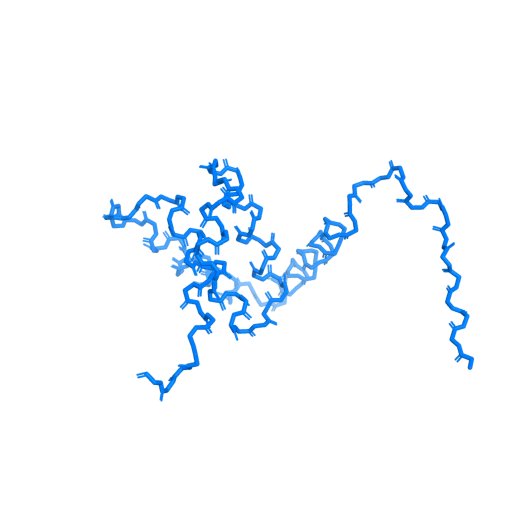HIS A C 1
ATOM 745 O O . HIS A 1 101 ? -17.209 7.057 -1.611 1.00 66.88 101 HIS A O 1
ATOM 751 N N . SER A 1 102 ? -17.872 6.357 0.416 1.00 60.84 102 SER A N 1
ATOM 752 C CA . SER A 1 102 ? -19.195 5.874 -0.007 1.00 60.84 102 SER A CA 1
ATOM 753 C C . SER A 1 102 ? -20.251 6.978 -0.009 1.00 60.84 102 SER A C 1
ATOM 755 O O . SER A 1 102 ? -21.378 6.749 -0.450 1.00 60.84 102 SER A O 1
ATOM 757 N N . THR A 1 103 ? -19.902 8.186 0.439 1.00 54.62 103 THR A N 1
ATOM 758 C CA . THR A 1 103 ? -20.708 9.359 0.126 1.00 54.62 103 THR A CA 1
ATOM 759 C C . THR A 1 103 ? -20.617 9.608 -1.381 1.00 54.62 103 THR A C 1
ATOM 761 O O . THR A 1 103 ? -19.521 9.620 -1.948 1.00 54.62 103 THR A O 1
ATOM 764 N N . PRO A 1 104 ? -21.754 9.754 -2.085 1.00 54.47 104 PRO A N 1
ATOM 765 C CA . PRO A 1 104 ? -21.718 10.188 -3.471 1.00 54.47 104 PRO A CA 1
ATOM 766 C C . PRO A 1 104 ? -20.927 11.493 -3.505 1.00 54.47 104 PRO A C 1
ATOM 768 O O . PRO A 1 104 ? -21.231 12.412 -2.755 1.00 54.47 104 PRO A O 1
ATOM 771 N N . ALA A 1 105 ? -19.895 11.549 -4.344 1.00 55.81 105 ALA A N 1
ATOM 772 C CA . ALA A 1 105 ? -18.904 12.624 -4.390 1.00 55.81 105 ALA A CA 1
ATOM 773 C C . ALA A 1 105 ? -19.462 14.024 -4.768 1.00 55.81 105 ALA A C 1
ATOM 775 O O . ALA A 1 105 ? -18.693 14.876 -5.200 1.00 55.81 105 ALA A O 1
ATOM 776 N N . TRP A 1 106 ? -20.777 14.262 -4.644 1.00 54.22 106 TRP A N 1
ATOM 777 C CA . TRP A 1 106 ? -21.496 15.472 -5.058 1.00 54.22 106 TRP A CA 1
ATOM 778 C C . TRP A 1 106 ? -22.795 15.762 -4.259 1.00 54.22 106 TRP A C 1
ATOM 780 O O . TRP A 1 106 ? -23.729 16.325 -4.831 1.00 54.22 106 TRP A O 1
ATOM 790 N N . LEU A 1 107 ? -22.902 15.383 -2.979 1.00 46.06 107 LEU A N 1
ATOM 791 C CA . LEU A 1 107 ? -23.987 15.808 -2.067 1.00 46.06 107 LEU A CA 1
ATOM 792 C C . LEU A 1 107 ? -23.402 16.263 -0.730 1.00 46.06 107 LEU A C 1
ATOM 794 O O . LEU A 1 107 ? -23.920 17.267 -0.195 1.00 46.06 107 LEU A O 1
#

Sequence (107 aa):
MCSGSRDDNQRTSAPEHNRYRDALISRVGDFAKLSPDVPRGLSMIEGSSNKTGHLEPKMHEIIALAVAVTTRCDGCIAVHAKKAIELGATEGEIAEGLASHSTPAWL